Protein AF-A0A0F7ZR79-F1 (afdb_monomer)

Foldseek 3Di:
DFDKDFCQPPDPLVVLVVVCVVVVHDSVQKDKDQDPVQFFKKKFAALAAPVRDGAQDWKWKDQQPPPDDIQIHHPPGPDHGIIMTTRDPSGMDIGPTDMMTMHGDDDD

Sequence (108 aa):
MLSGIDVTRFERPAILSIAASWVGLAIDDVEFHETIEGAFAILIYVTIDREKQDISENGIVMFADDETEPVVTGQHAELHGIWIFAVPEGGVFVDDAHTEFIRVKKRE

Mean predicted aligned error: 4.09 Å

pLDDT: mean 90.84, std 9.17, range [46.25, 97.44]

Structure (mmCIF, N/CA/C/O backbone):
data_AF-A0A0F7ZR79-F1
#
_entry.id   AF-A0A0F7ZR79-F1
#
loop_
_atom_site.group_PDB
_atom_site.id
_atom_site.type_symbol
_atom_site.label_atom_id
_atom_site.label_alt_id
_atom_site.label_comp_id
_atom_site.label_asym_id
_atom_site.label_entity_id
_atom_site.label_seq_id
_atom_site.pdbx_PDB_ins_code
_atom_site.Cartn_x
_atom_site.Cartn_y
_atom_site.Cartn_z
_atom_site.occupancy
_atom_site.B_iso_or_equiv
_atom_site.auth_seq_id
_atom_site.auth_comp_id
_atom_site.auth_asym_id
_atom_site.auth_atom_id
_atom_site.pdbx_PDB_model_num
ATOM 1 N N . MET A 1 1 ? 8.430 -14.926 1.299 1.00 46.25 1 MET A N 1
ATOM 2 C CA . MET A 1 1 ? 8.190 -13.727 2.136 1.00 46.25 1 MET A CA 1
ATOM 3 C C . MET A 1 1 ? 8.012 -12.520 1.232 1.00 46.25 1 MET A C 1
ATOM 5 O O . MET A 1 1 ? 8.967 -12.140 0.563 1.00 46.25 1 MET A O 1
ATOM 9 N N . LEU A 1 2 ? 6.810 -11.939 1.198 1.00 56.50 2 LEU A N 1
ATOM 10 C CA . LEU A 1 2 ? 6.606 -10.592 0.660 1.00 56.50 2 LEU A CA 1
ATOM 11 C C . LEU A 1 2 ? 7.389 -9.613 1.545 1.00 56.50 2 LEU A C 1
ATOM 13 O O . LEU A 1 2 ? 7.098 -9.478 2.731 1.00 56.50 2 LEU A O 1
ATOM 17 N N . SER A 1 3 ? 8.412 -8.960 0.998 1.00 75.19 3 SER A N 1
ATOM 18 C CA . SER A 1 3 ? 9.161 -7.929 1.718 1.00 75.19 3 SER A CA 1
ATOM 19 C C . SER A 1 3 ? 8.454 -6.586 1.545 1.00 75.19 3 SER A C 1
ATOM 21 O O . SER A 1 3 ? 8.767 -5.835 0.619 1.00 75.19 3 SER A O 1
ATOM 23 N N . GLY A 1 4 ? 7.471 -6.310 2.403 1.00 88.69 4 GLY A N 1
ATOM 24 C CA . GLY A 1 4 ? 6.886 -4.975 2.499 1.00 88.69 4 GLY A CA 1
ATOM 25 C C . GLY A 1 4 ? 7.941 -3.933 2.874 1.00 88.69 4 GLY A C 1
ATOM 26 O O . GLY A 1 4 ? 8.936 -4.251 3.530 1.00 88.69 4 GLY A O 1
ATOM 27 N N . ILE A 1 5 ? 7.731 -2.687 2.457 1.00 94.62 5 ILE A N 1
ATOM 28 C CA . ILE A 1 5 ? 8.601 -1.559 2.815 1.00 94.62 5 ILE A CA 1
ATOM 29 C C . ILE A 1 5 ? 7.829 -0.625 3.748 1.00 94.62 5 ILE A C 1
ATOM 31 O O . ILE A 1 5 ? 6.732 -0.186 3.403 1.00 94.62 5 ILE A O 1
ATOM 35 N N . ASP A 1 6 ? 8.411 -0.295 4.903 1.00 95.38 6 ASP A N 1
ATOM 36 C CA . ASP A 1 6 ? 7.893 0.760 5.781 1.00 95.38 6 ASP A CA 1
ATOM 37 C C . ASP A 1 6 ? 8.036 2.119 5.082 1.00 95.38 6 ASP A C 1
ATOM 39 O O . ASP A 1 6 ? 9.144 2.619 4.853 1.00 95.38 6 ASP A O 1
ATOM 43 N N . VAL A 1 7 ? 6.894 2.710 4.740 1.00 96.25 7 VAL A N 1
ATOM 44 C CA . VAL A 1 7 ? 6.783 4.014 4.089 1.00 96.25 7 VAL A CA 1
ATOM 45 C C . VAL A 1 7 ? 6.191 5.092 4.999 1.00 96.25 7 VAL A C 1
ATOM 47 O O . VAL A 1 7 ? 5.878 6.187 4.537 1.00 96.25 7 VAL A O 1
ATOM 50 N N . THR A 1 8 ? 6.108 4.850 6.309 1.00 95.00 8 THR A N 1
ATOM 51 C CA . THR A 1 8 ? 5.483 5.756 7.295 1.00 95.00 8 THR A CA 1
ATOM 52 C C . THR A 1 8 ? 6.024 7.188 7.249 1.00 95.00 8 THR A C 1
ATOM 54 O O . THR A 1 8 ? 5.310 8.150 7.529 1.00 95.00 8 THR A O 1
ATOM 57 N N . ARG A 1 9 ? 7.312 7.348 6.927 1.00 94.38 9 ARG A N 1
ATOM 58 C CA . ARG A 1 9 ? 7.997 8.653 6.896 1.00 94.38 9 ARG A CA 1
ATOM 59 C C . ARG A 1 9 ? 8.029 9.305 5.516 1.00 94.38 9 ARG A C 1
ATOM 61 O O . ARG A 1 9 ? 8.596 10.387 5.382 1.00 94.38 9 ARG A O 1
ATOM 68 N N . PHE A 1 10 ? 7.492 8.643 4.498 1.00 94.88 10 PHE A N 1
ATOM 69 C CA . PHE A 1 10 ? 7.575 9.103 3.123 1.00 94.88 10 PHE A CA 1
ATOM 70 C C . PHE A 1 10 ? 6.338 9.913 2.757 1.00 94.88 10 PHE A C 1
ATOM 72 O O . PHE A 1 10 ? 5.206 9.537 3.045 1.00 94.88 10 PHE A O 1
ATOM 79 N N . GLU A 1 11 ? 6.568 11.020 2.064 1.00 94.69 11 GLU A N 1
ATOM 80 C CA . GLU A 1 11 ? 5.497 11.774 1.427 1.00 94.69 11 GLU A CA 1
ATOM 81 C C . GLU A 1 11 ? 4.941 11.003 0.225 1.00 94.69 11 GLU A C 1
ATOM 83 O O . GLU A 1 11 ? 5.659 10.246 -0.437 1.00 94.69 11 GLU A O 1
ATOM 88 N N . ARG A 1 12 ? 3.672 11.253 -0.115 1.00 94.62 12 ARG A N 1
ATOM 89 C CA . ARG A 1 12 ? 2.959 10.570 -1.210 1.00 94.62 12 ARG A CA 1
ATOM 90 C C . ARG A 1 12 ? 3.756 10.485 -2.527 1.00 94.62 12 ARG A C 1
ATOM 92 O O . ARG A 1 12 ? 3.792 9.396 -3.099 1.00 94.62 12 ARG A O 1
ATOM 99 N N . PRO A 1 13 ? 4.452 11.541 -3.006 1.00 96.50 13 PRO A N 1
ATOM 100 C CA . PRO A 1 13 ? 5.262 11.434 -4.221 1.00 96.50 13 PRO A CA 1
ATOM 101 C C . PRO A 1 13 ? 6.438 10.455 -4.099 1.00 96.50 13 PRO A C 1
ATOM 103 O O . PRO A 1 13 ? 6.770 9.758 -5.053 1.00 96.50 13 PRO A O 1
ATOM 106 N N . ALA A 1 14 ? 7.067 10.366 -2.926 1.00 97.06 14 ALA A N 1
ATOM 107 C CA . ALA A 1 14 ? 8.157 9.424 -2.706 1.00 97.06 14 ALA A CA 1
ATOM 108 C C . ALA A 1 14 ? 7.645 7.975 -2.682 1.00 97.06 14 ALA A C 1
ATOM 110 O O . ALA A 1 14 ? 8.295 7.095 -3.238 1.00 97.06 14 ALA A O 1
ATOM 111 N N . ILE A 1 15 ? 6.450 7.742 -2.130 1.00 97.00 15 ILE A N 1
ATOM 112 C CA . ILE A 1 15 ? 5.787 6.431 -2.171 1.00 97.00 15 ILE A CA 1
ATOM 113 C C . ILE A 1 15 ? 5.467 6.020 -3.616 1.00 97.00 15 ILE A C 1
ATOM 115 O O . ILE A 1 15 ? 5.783 4.901 -4.017 1.00 97.00 15 ILE A O 1
ATOM 119 N N . LEU A 1 16 ? 4.899 6.925 -4.424 1.00 97.38 16 LEU A N 1
ATOM 120 C CA . LEU A 1 16 ? 4.648 6.652 -5.845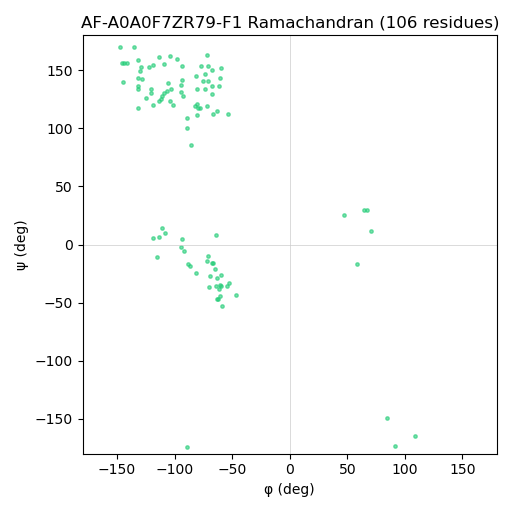 1.00 97.38 16 LEU A CA 1
ATOM 121 C C . LEU A 1 16 ? 5.943 6.383 -6.614 1.00 97.38 16 LEU A C 1
ATOM 123 O O . LEU A 1 16 ? 5.961 5.501 -7.462 1.00 97.38 16 LEU A O 1
ATOM 127 N N . SER A 1 17 ? 7.025 7.099 -6.303 1.00 97.44 17 SER A N 1
ATOM 128 C CA . SER A 1 17 ? 8.345 6.852 -6.894 1.00 97.44 17 SER A CA 1
ATOM 129 C C . SER A 1 17 ? 8.856 5.437 -6.587 1.00 97.44 17 SER A C 1
ATOM 131 O O . SER A 1 17 ? 9.313 4.739 -7.493 1.00 97.44 17 SER A O 1
ATOM 133 N N . ILE A 1 18 ? 8.711 4.974 -5.337 1.00 96.25 18 ILE A N 1
ATOM 134 C CA . ILE A 1 18 ? 9.043 3.595 -4.939 1.00 96.25 18 ILE A CA 1
ATOM 135 C C . ILE A 1 18 ? 8.225 2.598 -5.767 1.00 96.25 18 ILE A C 1
ATOM 137 O O . ILE A 1 18 ? 8.805 1.730 -6.417 1.00 96.25 18 ILE A O 1
ATOM 141 N N . ALA A 1 19 ? 6.901 2.752 -5.803 1.00 96.19 19 ALA A N 1
ATOM 142 C CA . ALA A 1 19 ? 6.015 1.839 -6.522 1.00 96.19 19 ALA A CA 1
ATOM 143 C C . ALA A 1 19 ? 6.292 1.825 -8.036 1.00 96.19 19 ALA A C 1
ATOM 145 O O . ALA A 1 19 ? 6.431 0.762 -8.636 1.00 96.19 19 ALA A O 1
ATOM 146 N N . ALA A 1 20 ? 6.431 2.999 -8.655 1.00 96.69 20 ALA A N 1
ATOM 147 C CA . ALA A 1 20 ? 6.719 3.134 -10.081 1.00 96.69 20 ALA A CA 1
ATOM 148 C C . ALA A 1 20 ? 8.038 2.448 -10.467 1.00 96.69 20 ALA A C 1
ATOM 150 O O . ALA A 1 20 ? 8.125 1.838 -11.535 1.00 96.69 20 ALA A O 1
ATOM 151 N N . SER A 1 21 ? 9.042 2.482 -9.580 1.00 96.25 21 SER A N 1
ATOM 152 C CA . SER A 1 21 ? 10.329 1.819 -9.812 1.00 96.25 21 SER A CA 1
ATOM 153 C C . SER A 1 21 ? 10.219 0.295 -9.937 1.00 96.25 21 SER A C 1
ATOM 155 O O . SER A 1 21 ? 11.000 -0.301 -10.675 1.00 96.25 21 SER A O 1
ATOM 157 N N . TRP A 1 22 ? 9.232 -0.335 -9.289 1.00 94.75 22 TRP A N 1
ATOM 158 C CA . TRP A 1 22 ? 9.015 -1.786 -9.366 1.00 94.75 22 TRP A CA 1
ATOM 159 C C . TRP A 1 22 ? 8.536 -2.244 -10.744 1.00 94.75 22 TRP A C 1
ATOM 161 O O . TRP A 1 22 ? 8.801 -3.373 -11.144 1.00 94.75 22 TRP A O 1
ATOM 171 N N . VAL A 1 23 ? 7.859 -1.358 -11.476 1.00 93.81 23 VAL A N 1
ATOM 172 C CA . VAL A 1 23 ? 7.272 -1.633 -12.797 1.00 93.81 23 VAL A CA 1
ATOM 173 C C . VAL A 1 23 ? 7.940 -0.842 -13.928 1.00 93.81 23 VAL A C 1
ATOM 175 O O . VAL A 1 23 ? 7.491 -0.896 -15.069 1.00 93.81 23 VAL A O 1
ATOM 178 N N . GLY A 1 24 ? 9.023 -0.114 -13.634 1.00 94.88 24 GLY A N 1
ATOM 179 C CA . GLY A 1 24 ? 9.789 0.644 -14.628 1.00 94.88 24 GLY A CA 1
ATOM 180 C C . GLY A 1 24 ? 9.037 1.831 -15.241 1.00 94.88 24 GLY A C 1
ATOM 181 O O . GLY A 1 24 ? 9.290 2.175 -16.395 1.00 94.88 24 GLY A O 1
ATOM 182 N N . LEU A 1 25 ? 8.113 2.445 -14.496 1.00 95.38 25 LEU A N 1
ATOM 183 C CA . LEU A 1 25 ? 7.310 3.587 -14.947 1.00 95.38 25 LEU A CA 1
ATOM 184 C C . LEU A 1 25 ? 7.797 4.911 -14.347 1.00 95.38 25 LEU A C 1
ATOM 186 O O . LEU A 1 25 ? 8.514 4.9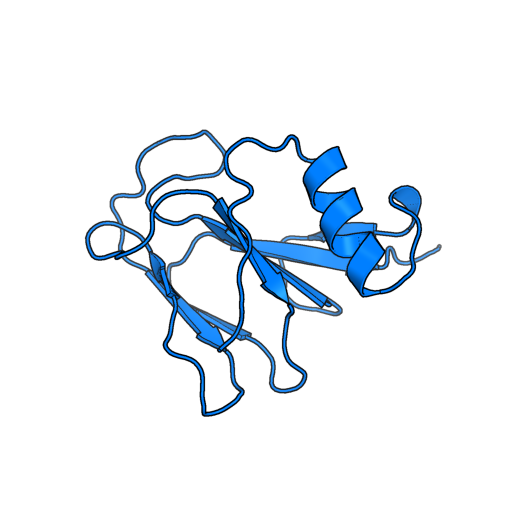35 -13.345 1.00 95.38 25 LEU A O 1
ATOM 190 N N . ALA A 1 26 ? 7.389 6.030 -14.951 1.00 95.31 26 ALA A N 1
ATOM 191 C CA . ALA A 1 26 ? 7.564 7.339 -14.336 1.00 95.31 26 ALA A CA 1
ATOM 192 C C . ALA A 1 26 ? 6.510 7.558 -13.240 1.00 95.31 26 ALA A C 1
ATOM 194 O O . ALA A 1 26 ? 5.401 7.030 -13.308 1.00 95.31 26 ALA A O 1
ATOM 195 N N . ILE A 1 27 ? 6.833 8.402 -12.256 1.00 95.94 27 ILE A N 1
ATOM 196 C CA . ILE A 1 27 ? 5.889 8.795 -11.199 1.00 95.94 27 ILE A CA 1
ATOM 197 C C . ILE A 1 27 ? 4.576 9.355 -11.773 1.00 95.94 27 ILE A C 1
ATOM 199 O O . ILE A 1 27 ? 3.501 9.091 -11.243 1.00 95.94 27 ILE A O 1
ATOM 203 N N . ASP A 1 28 ? 4.656 10.078 -12.893 1.00 95.62 28 ASP A N 1
ATOM 204 C CA . ASP A 1 28 ? 3.503 10.702 -13.541 1.00 95.62 28 ASP A CA 1
ATOM 205 C C . ASP A 1 28 ? 2.577 9.695 -14.232 1.00 95.62 28 ASP A C 1
ATOM 207 O O . ASP A 1 28 ? 1.434 10.047 -14.529 1.00 95.62 28 ASP A O 1
ATOM 211 N N . ASP A 1 29 ? 3.020 8.454 -14.439 1.00 96.69 29 ASP A N 1
ATOM 212 C CA . ASP A 1 29 ? 2.232 7.380 -15.051 1.00 96.69 29 ASP A CA 1
ATOM 213 C C . ASP A 1 29 ? 1.465 6.536 -14.018 1.00 96.69 29 ASP A C 1
ATOM 215 O O . ASP A 1 29 ? 0.671 5.676 -14.402 1.00 96.69 29 ASP A O 1
ATOM 219 N N . VAL A 1 30 ? 1.668 6.769 -12.718 1.00 97.12 30 VAL A N 1
ATOM 220 C CA . VAL A 1 30 ? 1.034 5.996 -11.639 1.00 97.12 30 VAL A CA 1
ATOM 221 C C . VAL A 1 30 ? 0.229 6.886 -10.696 1.00 97.12 30 VAL A C 1
ATOM 223 O O . VAL A 1 30 ? 0.502 8.076 -10.537 1.00 97.12 30 VAL A O 1
ATOM 226 N N . GLU A 1 31 ? -0.795 6.321 -10.069 1.00 97.31 31 GLU A N 1
ATOM 227 C CA . GLU A 1 31 ? -1.677 7.037 -9.146 1.00 97.31 31 GLU A CA 1
ATOM 228 C C . GLU A 1 31 ? -2.117 6.161 -7.978 1.00 97.31 31 GLU A C 1
ATOM 230 O O . GLU A 1 31 ? -2.168 4.935 -8.091 1.00 97.31 31 GLU A O 1
ATOM 235 N N . PHE A 1 32 ? -2.479 6.814 -6.872 1.00 96.75 32 PHE A N 1
ATOM 236 C CA . PHE A 1 32 ? -3.224 6.162 -5.803 1.00 96.75 32 PHE A CA 1
ATOM 237 C C . PHE A 1 32 ? -4.677 5.946 -6.220 1.00 96.75 32 PHE A C 1
ATOM 239 O O . PHE A 1 32 ? -5.266 6.775 -6.913 1.00 96.75 32 PHE A O 1
ATOM 246 N N . HIS A 1 33 ? -5.262 4.855 -5.751 1.00 96.06 33 HIS A N 1
ATOM 247 C CA . HIS A 1 33 ? -6.632 4.468 -6.021 1.00 96.06 33 HIS A CA 1
ATOM 248 C C . HIS A 1 33 ? -7.237 3.761 -4.803 1.00 96.06 33 HIS A C 1
ATOM 250 O O . HIS A 1 33 ? -6.522 3.204 -3.975 1.00 96.06 33 HIS A O 1
ATOM 256 N 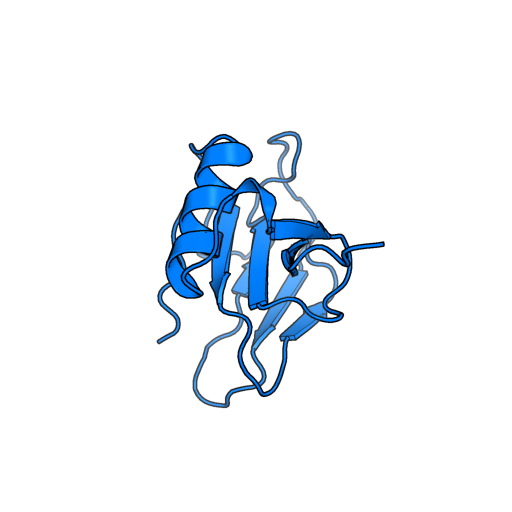N . GLU A 1 34 ? -8.560 3.775 -4.676 1.00 92.19 34 GLU A N 1
ATOM 257 C CA . GLU A 1 34 ? -9.247 3.182 -3.516 1.00 92.19 34 GLU A CA 1
ATOM 258 C C . GLU A 1 34 ? -9.568 1.695 -3.703 1.00 92.19 34 GLU A C 1
ATOM 260 O O . GLU A 1 34 ? -9.805 0.983 -2.735 1.00 92.19 34 GLU A O 1
ATOM 265 N N . THR A 1 35 ? -9.534 1.208 -4.944 1.00 91.12 35 THR A N 1
ATOM 266 C CA . THR A 1 35 ? -9.878 -0.176 -5.298 1.00 91.12 35 THR A CA 1
ATOM 267 C C . THR A 1 35 ? -8.709 -0.916 -5.934 1.00 91.12 35 THR A C 1
ATOM 269 O O . THR A 1 35 ? -7.882 -0.311 -6.617 1.00 91.12 35 THR A O 1
ATOM 272 N N . ILE A 1 36 ? -8.723 -2.244 -5.804 1.00 92.12 36 ILE A N 1
ATOM 273 C CA . ILE A 1 36 ? -7.710 -3.154 -6.358 1.00 92.12 36 ILE A CA 1
ATOM 274 C C . ILE A 1 36 ? -7.691 -3.234 -7.898 1.00 92.12 36 ILE A C 1
ATOM 276 O O . ILE A 1 36 ? -6.725 -3.722 -8.472 1.00 92.12 36 ILE A O 1
ATOM 280 N N . GLU A 1 37 ? -8.733 -2.768 -8.600 1.00 91.12 37 GLU A N 1
ATOM 281 C CA . GLU A 1 37 ? -8.814 -2.849 -10.071 1.00 91.12 37 GLU A CA 1
ATOM 282 C C . GLU A 1 37 ? -7.574 -2.246 -10.765 1.00 91.12 37 GLU A C 1
ATOM 284 O O . GLU A 1 37 ? -7.358 -1.029 -10.755 1.00 91.12 37 GLU A O 1
ATOM 289 N N . GLY A 1 38 ? -6.783 -3.114 -11.406 1.00 90.56 38 GLY A N 1
ATOM 290 C CA . GLY A 1 38 ? -5.560 -2.740 -12.123 1.00 90.56 38 GLY A CA 1
ATOM 291 C C . GLY A 1 38 ? -4.400 -2.308 -11.219 1.00 90.56 38 GLY A C 1
ATOM 292 O O . GLY A 1 38 ? -3.429 -1.737 -11.718 1.00 90.56 38 GLY A O 1
ATOM 293 N N . ALA A 1 39 ? -4.501 -2.536 -9.909 1.00 95.12 39 ALA A N 1
ATOM 294 C CA . ALA A 1 39 ? -3.460 -2.206 -8.952 1.00 95.12 39 ALA A CA 1
ATOM 295 C C . ALA A 1 39 ? -2.299 -3.200 -9.015 1.00 95.12 39 ALA A C 1
ATOM 297 O O . ALA A 1 39 ? -2.501 -4.405 -9.134 1.00 95.12 39 ALA A O 1
ATOM 298 N N . PHE A 1 40 ? -1.082 -2.680 -8.886 1.00 95.12 40 PHE A N 1
ATOM 299 C CA . PHE A 1 40 ? 0.142 -3.481 -8.802 1.00 95.12 40 PHE A CA 1
ATOM 300 C C . PHE A 1 40 ? 0.846 -3.328 -7.445 1.00 95.12 40 PHE A C 1
ATOM 302 O O . PHE A 1 40 ? 1.763 -4.085 -7.132 1.00 95.12 40 PHE A O 1
ATOM 309 N N . ALA A 1 41 ? 0.424 -2.365 -6.623 1.00 96.38 41 ALA A N 1
ATOM 310 C CA . ALA A 1 41 ? 0.887 -2.216 -5.252 1.00 96.38 41 ALA A CA 1
ATOM 311 C C . ALA A 1 41 ? -0.263 -1.806 -4.323 1.00 96.38 41 ALA A C 1
ATOM 313 O O . ALA A 1 41 ? -1.264 -1.234 -4.761 1.00 96.38 41 ALA A O 1
ATOM 314 N N . ILE A 1 42 ? -0.106 -2.106 -3.038 1.00 96.81 42 ILE A N 1
ATOM 315 C CA . ILE A 1 42 ? -1.049 -1.783 -1.968 1.00 96.81 42 ILE A CA 1
ATOM 316 C C . ILE A 1 42 ? -0.293 -1.145 -0.803 1.00 96.81 42 ILE A C 1
ATOM 318 O O . ILE A 1 42 ? 0.759 -1.628 -0.392 1.00 96.81 42 ILE A O 1
ATOM 322 N N . LEU A 1 43 ? -0.830 -0.047 -0.287 1.00 97.00 43 LEU A N 1
ATOM 323 C CA . LEU A 1 43 ? -0.496 0.541 0.998 1.00 97.00 43 LEU A CA 1
ATOM 324 C C . LEU A 1 43 ? -1.456 -0.016 2.041 1.00 97.00 43 LEU A C 1
ATOM 326 O O . LEU A 1 43 ? -2.674 0.082 1.879 1.00 97.00 43 LEU A O 1
ATOM 330 N N . ILE A 1 44 ? -0.897 -0.532 3.125 1.00 96.00 44 ILE A N 1
ATOM 331 C CA . ILE A 1 44 ? -1.631 -1.022 4.283 1.00 96.00 44 ILE A CA 1
ATOM 332 C C . ILE A 1 44 ? -1.314 -0.101 5.456 1.00 96.00 44 ILE A C 1
ATOM 334 O O . ILE A 1 44 ? -0.148 0.106 5.805 1.00 96.00 44 ILE A O 1
ATOM 338 N N . TYR A 1 45 ? -2.366 0.462 6.039 1.00 96.00 45 TYR A N 1
ATOM 339 C CA . TYR A 1 45 ? -2.317 1.333 7.204 1.00 96.00 45 TYR A CA 1
ATOM 340 C C . TYR A 1 45 ? -2.416 0.463 8.457 1.00 96.00 45 TYR A C 1
ATOM 342 O O . TYR A 1 45 ? -3.480 -0.041 8.815 1.00 96.00 45 TYR A O 1
ATOM 350 N N . VAL A 1 46 ? -1.270 0.211 9.083 1.00 95.75 46 VAL A N 1
ATOM 351 C CA . VAL A 1 46 ? -1.143 -0.669 10.240 1.00 95.75 46 VAL A CA 1
ATOM 352 C C . VAL A 1 46 ? -1.059 0.196 11.489 1.00 95.75 46 VAL A C 1
ATOM 354 O O . VAL A 1 46 ? -0.164 1.029 11.587 1.00 95.75 46 VAL A O 1
ATOM 357 N N . THR A 1 47 ? -2.013 0.013 12.407 1.00 95.12 47 THR A N 1
ATOM 358 C CA . THR A 1 47 ? -2.217 0.771 13.664 1.00 95.12 47 THR A CA 1
ATOM 359 C C . THR A 1 47 ? -2.424 2.280 13.534 1.00 95.12 47 THR A C 1
ATOM 361 O O . THR A 1 47 ? -2.910 2.872 14.487 1.00 95.12 47 THR A O 1
ATOM 364 N N . ILE A 1 48 ? -2.088 2.902 12.403 1.00 92.75 48 ILE A N 1
ATOM 365 C CA . ILE A 1 48 ? -2.284 4.328 12.136 1.00 92.75 48 ILE A CA 1
ATOM 366 C C . ILE A 1 48 ? -3.012 4.538 10.816 1.00 92.75 48 ILE A C 1
ATOM 368 O O . ILE A 1 48 ? -2.734 3.826 9.857 1.00 92.75 48 ILE A O 1
ATOM 372 N N . ASP A 1 49 ? -3.902 5.522 10.748 1.00 89.81 49 ASP A N 1
ATOM 373 C CA . ASP A 1 49 ? -4.642 5.872 9.534 1.00 89.81 49 ASP A CA 1
ATOM 374 C C . ASP A 1 49 ? -3.904 6.908 8.654 1.00 89.81 49 ASP A C 1
ATOM 376 O O . ASP A 1 49 ? -2.762 7.310 8.912 1.00 89.81 49 ASP A O 1
ATOM 380 N N . ARG A 1 50 ? -4.576 7.367 7.588 1.00 84.81 50 ARG A N 1
ATOM 381 C CA . ARG A 1 50 ? -4.075 8.413 6.671 1.00 84.81 50 ARG A CA 1
ATOM 382 C C . ARG A 1 50 ? -3.784 9.751 7.359 1.00 84.81 50 ARG A C 1
ATOM 384 O O . ARG A 1 50 ? -2.950 10.512 6.867 1.00 84.81 50 ARG A O 1
ATOM 391 N N . GLU A 1 51 ? -4.456 10.047 8.465 1.00 88.88 51 GLU A N 1
ATOM 392 C CA . GLU A 1 51 ? -4.298 11.271 9.255 1.00 88.88 51 GLU A CA 1
ATOM 393 C C . GLU A 1 51 ? -3.297 11.103 10.411 1.00 88.88 51 GLU A C 1
ATOM 395 O O . GLU A 1 51 ? -3.069 12.046 11.172 1.00 88.88 51 GLU A O 1
ATOM 400 N N . LYS A 1 52 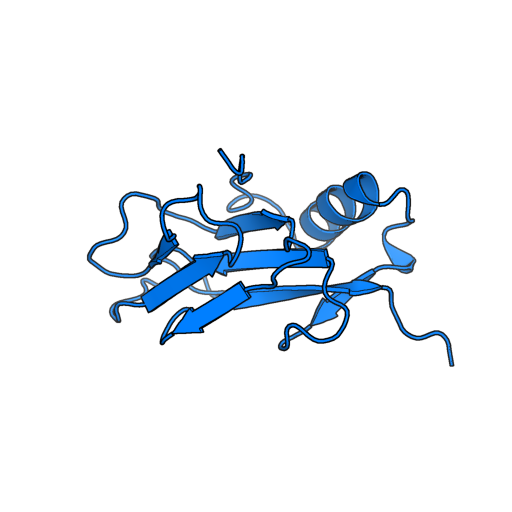? -2.635 9.939 10.499 1.00 83.56 52 LYS A N 1
ATOM 401 C CA . LYS A 1 52 ? -1.716 9.545 11.580 1.00 83.56 52 LYS A CA 1
ATOM 402 C C . LYS A 1 52 ? -2.411 9.420 12.940 1.00 83.56 52 LYS A C 1
ATOM 404 O O . LYS A 1 52 ? -1.774 9.650 13.969 1.00 83.56 52 LYS A O 1
ATOM 409 N N . GLN A 1 53 ? -3.694 9.075 12.943 1.00 90.19 53 GLN A N 1
ATOM 410 C CA . GLN A 1 53 ? -4.452 8.738 14.145 1.00 90.19 53 GLN A CA 1
ATOM 411 C C . GLN A 1 53 ? -4.435 7.229 14.383 1.00 90.19 53 GLN A C 1
ATOM 413 O O . GLN A 1 53 ? -4.298 6.456 13.437 1.00 90.19 53 GLN A O 1
ATOM 418 N N . ASP A 1 54 ? -4.592 6.811 15.638 1.00 91.00 54 ASP A N 1
ATOM 419 C CA . ASP A 1 54 ? -4.595 5.394 15.997 1.00 91.00 54 ASP A CA 1
ATOM 420 C C . ASP A 1 54 ? -5.834 4.676 15.441 1.00 91.00 54 ASP A C 1
ATOM 422 O O . ASP A 1 54 ? -6.978 5.073 15.679 1.00 91.00 54 ASP A O 1
ATOM 426 N N . ILE A 1 55 ? -5.607 3.558 14.757 1.00 90.62 55 ILE A N 1
ATOM 427 C CA . ILE A 1 55 ? -6.656 2.638 14.326 1.00 90.62 55 ILE A CA 1
ATOM 428 C C . ILE A 1 55 ? -7.023 1.749 15.514 1.00 90.62 55 ILE A C 1
ATOM 430 O O . ILE A 1 55 ? -6.248 0.896 15.950 1.00 90.62 55 ILE A O 1
ATOM 434 N N . SER A 1 56 ? -8.236 1.943 16.026 1.00 85.12 56 SER A N 1
ATOM 435 C CA . SER A 1 56 ? -8.772 1.149 17.138 1.00 85.12 56 SER A CA 1
ATOM 436 C C . SER A 1 56 ? -9.463 -0.147 16.704 1.00 85.12 56 SER A C 1
ATOM 438 O O . SER A 1 56 ? -9.629 -1.039 17.535 1.00 85.12 56 SER A O 1
ATOM 440 N N . GLU A 1 57 ? -9.847 -0.260 15.432 1.00 88.31 57 GLU A N 1
ATOM 441 C CA . GLU A 1 57 ? -10.542 -1.419 14.866 1.00 88.31 57 GLU A CA 1
ATOM 442 C C . GLU A 1 57 ? -9.540 -2.406 14.257 1.00 88.31 57 GLU A C 1
ATOM 444 O O . GLU A 1 57 ? -8.521 -2.012 13.692 1.00 88.31 57 GLU A O 1
ATOM 449 N N . ASN A 1 58 ? -9.795 -3.704 14.413 1.00 91.56 58 ASN A N 1
ATOM 450 C CA . ASN A 1 58 ? -8.939 -4.725 13.818 1.00 91.56 58 ASN A CA 1
ATOM 451 C C . ASN A 1 58 ? -9.313 -4.924 12.351 1.00 91.56 58 ASN A C 1
ATOM 453 O O . ASN A 1 58 ? -10.491 -4.902 12.014 1.00 91.56 58 ASN A O 1
ATOM 457 N N . GLY A 1 59 ? -8.309 -5.203 11.529 1.00 94.75 59 GLY A N 1
ATOM 458 C CA . GLY A 1 59 ? -8.492 -5.560 10.128 1.00 94.75 59 GLY A CA 1
ATOM 459 C C . GLY A 1 59 ? -7.423 -6.540 9.677 1.00 94.75 59 GLY A C 1
ATOM 460 O O . GLY A 1 59 ? -6.456 -6.814 10.398 1.00 94.75 59 GLY A O 1
ATOM 461 N N . ILE A 1 60 ? -7.601 -7.101 8.490 1.00 94.94 60 ILE A N 1
ATOM 462 C CA . ILE A 1 60 ? -6.685 -8.080 7.925 1.00 94.94 60 ILE A CA 1
ATOM 463 C C . ILE A 1 60 ? -6.577 -7.917 6.411 1.00 94.94 60 ILE A C 1
ATOM 465 O O . ILE A 1 60 ? -7.557 -7.687 5.701 1.00 94.94 60 ILE A O 1
ATOM 469 N N . VAL A 1 61 ? -5.354 -8.060 5.909 1.00 94.19 61 VAL A N 1
ATOM 470 C CA . VAL A 1 61 ? -5.061 -8.125 4.479 1.00 94.19 61 VAL A CA 1
ATOM 471 C C . VAL A 1 61 ? -4.421 -9.470 4.171 1.00 94.19 61 VAL A C 1
ATOM 473 O O . VAL A 1 61 ? -3.366 -9.806 4.710 1.00 94.19 61 VAL A O 1
ATOM 476 N N . MET A 1 62 ? -5.063 -10.238 3.296 1.00 93.38 62 MET A N 1
ATOM 477 C CA . MET A 1 62 ? -4.590 -11.541 2.838 1.00 93.38 62 MET A CA 1
ATOM 478 C C . MET A 1 62 ? -4.141 -11.444 1.383 1.00 93.38 62 MET A C 1
ATOM 480 O O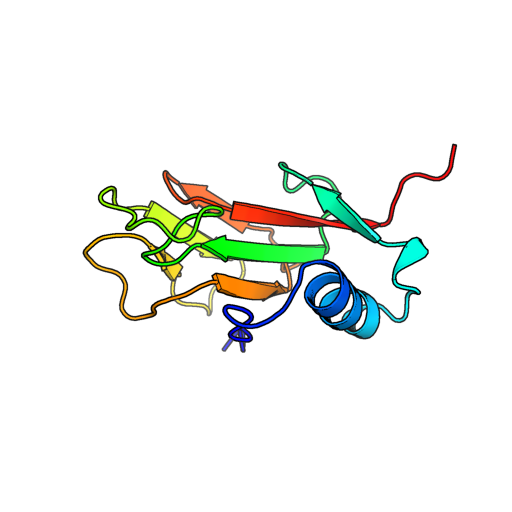 . MET A 1 62 ? -4.875 -10.964 0.520 1.00 93.38 62 MET A O 1
ATOM 484 N N . PHE A 1 63 ? -2.947 -11.943 1.102 1.00 91.00 63 PHE A N 1
ATOM 485 C CA . PHE A 1 63 ? -2.426 -12.081 -0.251 1.00 91.00 63 PHE A CA 1
ATOM 486 C C . PHE A 1 63 ? -2.740 -13.498 -0.734 1.00 91.00 63 PHE A C 1
ATOM 488 O O . PHE A 1 63 ? -2.528 -14.453 0.006 1.00 91.00 63 PHE A O 1
ATOM 495 N N . ALA A 1 64 ? -3.294 -13.637 -1.938 1.00 85.62 64 ALA A N 1
ATOM 496 C CA . ALA A 1 64 ? -3.825 -14.917 -2.415 1.00 85.62 64 ALA A CA 1
ATOM 497 C C . ALA A 1 64 ? -2.752 -15.975 -2.738 1.00 85.62 64 ALA A C 1
ATOM 499 O O . ALA A 1 64 ? -3.093 -17.132 -2.976 1.00 85.62 64 ALA A O 1
ATOM 500 N N . ASP A 1 65 ? -1.475 -15.595 -2.750 1.00 77.31 65 ASP A N 1
ATOM 501 C CA . ASP A 1 65 ? -0.380 -16.535 -2.946 1.00 77.31 65 ASP A CA 1
ATOM 502 C C . ASP A 1 65 ? -0.076 -17.251 -1.615 1.00 77.31 65 ASP A C 1
ATOM 504 O O . ASP A 1 65 ? 0.253 -16.627 -0.604 1.00 77.31 65 ASP A O 1
ATOM 508 N N . ASP A 1 66 ? -0.187 -18.582 -1.638 1.00 58.06 66 ASP A N 1
ATOM 509 C CA . ASP A 1 66 ? -0.359 -19.507 -0.498 1.00 58.06 66 ASP A CA 1
ATOM 510 C C . ASP A 1 66 ? 0.797 -19.578 0.535 1.00 58.06 66 ASP A C 1
ATOM 512 O O . ASP A 1 66 ? 0.790 -20.420 1.432 1.00 58.06 66 ASP A O 1
ATOM 516 N N . GLU A 1 67 ? 1.804 -18.708 0.453 1.00 68.56 67 GLU A N 1
ATOM 517 C CA . GLU A 1 67 ? 2.986 -18.740 1.333 1.00 68.56 67 GLU A CA 1
ATOM 518 C C . GLU A 1 67 ? 3.175 -17.479 2.189 1.00 68.56 67 GLU A C 1
ATOM 520 O O . GLU A 1 67 ? 4.202 -17.333 2.862 1.00 68.56 67 GLU A O 1
ATOM 525 N N . THR A 1 68 ? 2.229 -16.540 2.168 1.00 70.31 68 THR A N 1
ATOM 526 C CA . THR A 1 68 ? 2.361 -15.287 2.923 1.00 70.31 68 THR A CA 1
ATOM 527 C C . THR A 1 68 ? 1.371 -15.195 4.065 1.00 70.31 68 THR A C 1
ATOM 529 O O . THR A 1 68 ? 0.164 -15.306 3.871 1.00 70.31 68 THR A O 1
ATOM 532 N N . GLU A 1 69 ? 1.905 -14.964 5.265 1.00 84.50 69 GLU A N 1
ATOM 533 C CA . GLU A 1 69 ? 1.088 -14.641 6.426 1.00 84.50 69 GLU A CA 1
ATOM 534 C C . GLU A 1 69 ? 0.296 -13.351 6.173 1.00 84.50 69 GLU A C 1
ATOM 536 O O . GLU A 1 69 ? 0.793 -12.427 5.515 1.00 84.50 69 GLU A O 1
ATOM 541 N N . PRO A 1 70 ? -0.946 -13.286 6.668 1.00 89.75 70 PRO A N 1
ATOM 542 C CA . PRO A 1 70 ? -1.764 -12.102 6.517 1.00 89.75 70 PRO A CA 1
ATOM 543 C C . PRO A 1 70 ? -1.199 -10.925 7.313 1.00 89.75 70 PRO A C 1
ATOM 545 O O . PRO A 1 70 ? -0.623 -11.092 8.388 1.00 89.75 70 PRO A O 1
ATOM 548 N N . VAL A 1 71 ? -1.435 -9.713 6.820 1.00 92.44 71 VAL A N 1
ATOM 549 C CA . VAL A 1 71 ? -1.099 -8.487 7.548 1.00 92.44 71 VAL A CA 1
ATOM 550 C C . VAL A 1 71 ? -2.288 -8.104 8.416 1.00 92.44 71 VAL A C 1
ATOM 552 O O . VAL A 1 71 ? -3.321 -7.677 7.905 1.00 92.44 71 VAL A O 1
ATOM 555 N N . VAL A 1 72 ? -2.138 -8.259 9.730 1.00 94.12 72 VAL A N 1
ATOM 556 C CA . VAL A 1 72 ? -3.118 -7.799 10.723 1.00 94.12 72 VAL A CA 1
ATOM 557 C C . VAL A 1 72 ? -2.924 -6.302 10.971 1.00 94.12 72 VAL A C 1
ATOM 559 O O . VAL A 1 72 ? -1.798 -5.844 11.163 1.00 94.12 72 VAL A O 1
ATOM 562 N N . THR A 1 73 ? -4.018 -5.543 10.985 1.00 94.56 73 THR A N 1
ATOM 563 C CA . THR A 1 73 ? -4.070 -4.109 11.303 1.00 94.56 73 THR A CA 1
ATOM 564 C C . THR A 1 73 ? -4.831 -3.868 12.610 1.00 94.56 73 THR A C 1
ATOM 566 O O . THR A 1 73 ? -5.588 -4.722 13.067 1.00 94.56 73 THR A O 1
ATOM 569 N N . GLY A 1 74 ? -4.642 -2.695 13.222 1.00 92.50 74 GLY A N 1
ATOM 570 C CA . GLY A 1 74 ? -5.332 -2.317 14.461 1.00 92.50 74 GLY A CA 1
ATOM 571 C C . GLY A 1 74 ? -4.651 -2.826 15.733 1.00 92.50 74 GLY A C 1
ATOM 572 O O . GLY A 1 74 ? -3.431 -2.962 15.787 1.00 92.50 74 GLY A O 1
ATOM 573 N N . GLN A 1 75 ? -5.432 -3.107 16.778 1.00 87.44 75 GLN A N 1
ATOM 574 C CA . GLN A 1 75 ? -4.931 -3.361 18.142 1.00 87.44 75 GLN A CA 1
ATOM 575 C C . GLN A 1 75 ? -4.070 -4.625 18.287 1.00 87.44 75 GLN A C 1
ATOM 577 O O . GLN A 1 75 ? -3.324 -4.747 19.260 1.00 87.44 75 GLN A O 1
ATOM 582 N N . HIS A 1 76 ? -4.184 -5.575 17.358 1.00 86.56 76 HIS A N 1
ATOM 583 C CA . HIS A 1 76 ? -3.440 -6.841 17.378 1.00 86.56 76 HIS A CA 1
ATOM 584 C C . HIS A 1 76 ? -2.345 -6.929 16.313 1.00 86.56 76 HIS A C 1
ATOM 586 O O . HIS A 1 76 ? -1.789 -8.004 16.099 1.00 86.56 76 HIS A O 1
ATOM 592 N N . ALA A 1 77 ? -2.039 -5.822 15.637 1.00 90.19 77 ALA A N 1
ATOM 593 C CA . ALA A 1 77 ? -0.988 -5.801 14.637 1.00 90.19 77 ALA A CA 1
ATOM 594 C C . ALA A 1 77 ? 0.403 -5.991 15.266 1.00 90.19 77 ALA A C 1
ATOM 596 O O . ALA A 1 77 ? 0.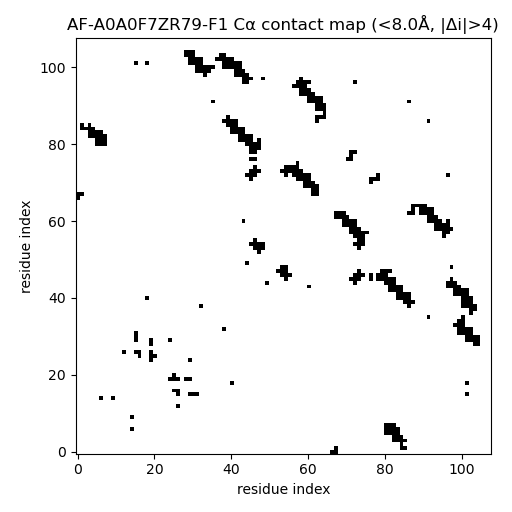738 -5.370 16.274 1.00 90.19 77 ALA A O 1
ATOM 597 N N . GLU A 1 78 ? 1.236 -6.819 14.634 1.00 87.31 78 GLU A N 1
ATOM 598 C CA . GLU A 1 78 ? 2.651 -6.973 15.005 1.00 87.31 78 GLU A CA 1
ATOM 599 C C . GLU A 1 78 ? 3.535 -5.868 14.409 1.00 87.31 78 GLU A C 1
ATOM 601 O O . GLU A 1 78 ? 4.604 -5.551 14.934 1.00 87.31 78 GLU A O 1
ATOM 606 N N . LEU A 1 79 ? 3.079 -5.279 13.301 1.00 87.88 79 LEU A N 1
ATOM 607 C CA . LEU A 1 79 ? 3.711 -4.144 12.642 1.00 87.88 79 LEU A CA 1
ATOM 608 C C . LEU A 1 79 ? 3.012 -2.845 13.056 1.00 87.88 79 LEU A C 1
ATOM 610 O O . LEU A 1 79 ? 1.863 -2.842 13.483 1.00 87.88 79 LEU A O 1
ATOM 614 N N . HIS A 1 80 ? 3.710 -1.727 12.892 1.00 92.44 80 HIS A N 1
ATOM 615 C CA . HIS A 1 80 ? 3.166 -0.386 13.089 1.00 92.44 80 HIS A CA 1
ATOM 616 C C . HIS A 1 80 ? 3.556 0.471 11.886 1.00 92.44 80 HIS A C 1
ATOM 618 O O . HIS A 1 80 ? 4.677 0.347 11.383 1.00 92.44 80 HIS A O 1
ATOM 624 N N . GLY A 1 81 ? 2.672 1.365 11.448 1.00 94.81 81 GLY A N 1
ATOM 625 C CA . GLY A 1 81 ? 2.965 2.333 10.396 1.00 94.81 81 GLY A CA 1
ATOM 626 C C . GLY A 1 81 ? 2.265 2.058 9.068 1.00 94.81 81 GLY A C 1
ATOM 627 O O . GLY A 1 81 ? 1.325 1.278 8.977 1.00 94.81 81 GLY A O 1
ATOM 628 N N . ILE A 1 82 ? 2.740 2.709 8.011 1.00 95.75 82 ILE A N 1
ATOM 629 C CA . ILE A 1 82 ? 2.216 2.550 6.652 1.00 95.75 82 ILE A CA 1
ATOM 630 C C . ILE A 1 82 ? 3.196 1.685 5.875 1.00 95.75 82 ILE A C 1
ATOM 632 O O . ILE A 1 82 ? 4.370 2.034 5.753 1.00 95.75 82 ILE A O 1
ATOM 636 N N . TRP A 1 83 ? 2.715 0.577 5.327 1.00 95.94 83 TRP A N 1
ATOM 637 C CA . TRP A 1 83 ? 3.545 -0.404 4.636 1.00 95.94 83 TRP A CA 1
ATOM 638 C C . TRP A 1 83 ? 3.092 -0.568 3.194 1.00 95.94 83 TRP A C 1
ATOM 640 O O . TRP A 1 83 ? 1.899 -0.706 2.939 1.00 95.94 83 TRP A O 1
ATOM 650 N N . ILE A 1 84 ? 4.033 -0.571 2.250 1.00 96.19 84 ILE A N 1
ATOM 651 C CA . ILE A 1 84 ? 3.747 -0.837 0.836 1.00 96.19 84 ILE A CA 1
ATOM 652 C C . ILE A 1 84 ? 4.170 -2.256 0.451 1.00 96.19 84 ILE A C 1
ATOM 654 O O . ILE A 1 84 ? 5.283 -2.686 0.760 1.00 96.19 84 ILE A O 1
ATOM 658 N N . PHE A 1 85 ? 3.294 -2.957 -0.265 1.00 94.56 85 PHE A N 1
ATOM 659 C CA . PHE A 1 85 ? 3.503 -4.308 -0.784 1.00 94.56 85 PHE A CA 1
ATOM 660 C C . PHE A 1 85 ? 3.183 -4.366 -2.279 1.00 94.56 85 PHE A C 1
ATOM 662 O O . PHE A 1 85 ? 2.352 -3.600 -2.772 1.00 94.56 85 PHE A O 1
ATOM 669 N N . ALA A 1 86 ? 3.815 -5.295 -2.996 1.00 93.25 86 ALA A N 1
ATOM 670 C CA . ALA A 1 86 ? 3.385 -5.659 -4.342 1.00 93.25 86 ALA A CA 1
ATOM 671 C C . ALA A 1 86 ? 2.064 -6.444 -4.272 1.00 93.25 86 ALA A C 1
ATOM 673 O O . ALA A 1 86 ? 1.880 -7.271 -3.378 1.00 93.25 86 ALA A O 1
ATOM 674 N N . VAL A 1 87 ? 1.155 -6.190 -5.212 1.00 92.56 87 VAL A N 1
ATOM 675 C CA . VAL A 1 87 ? -0.069 -6.985 -5.378 1.00 92.56 87 VAL A CA 1
ATOM 676 C C . VAL A 1 87 ? 0.288 -8.233 -6.198 1.00 92.56 87 VAL A C 1
ATOM 678 O O . VAL A 1 87 ? 0.759 -8.077 -7.326 1.00 92.56 87 VAL A O 1
ATOM 681 N N . PRO A 1 88 ? 0.106 -9.453 -5.664 1.00 89.31 88 PRO A N 1
ATOM 682 C CA . PRO A 1 88 ? 0.378 -10.686 -6.396 1.00 89.31 88 PRO A CA 1
ATOM 683 C C . PRO A 1 88 ? -0.657 -10.937 -7.497 1.00 89.31 88 PRO A C 1
ATOM 685 O O . PRO A 1 88 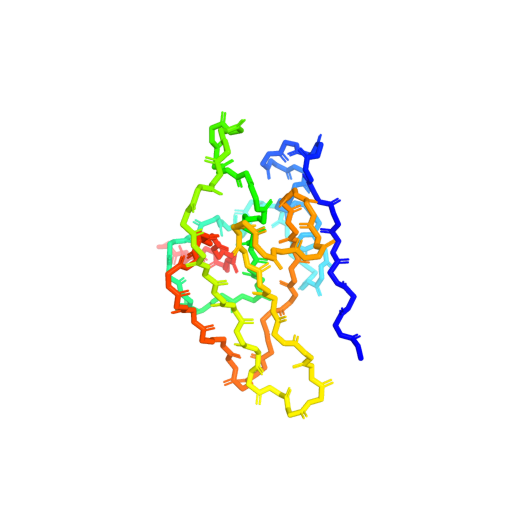? -1.764 -10.396 -7.460 1.00 89.31 88 PRO A O 1
ATOM 688 N N . GLU A 1 89 ? -0.327 -11.819 -8.445 1.00 85.44 89 GLU A N 1
ATOM 689 C CA . GLU A 1 89 ? -1.237 -12.205 -9.536 1.00 85.44 89 GLU A CA 1
ATOM 690 C C . GLU A 1 89 ? -2.534 -12.842 -9.018 1.00 85.44 89 GLU A C 1
ATOM 692 O O . GLU A 1 89 ? -3.600 -12.602 -9.588 1.00 85.44 89 GLU A O 1
ATOM 697 N N . GLY A 1 90 ? -2.468 -13.598 -7.914 1.00 85.94 90 GLY A N 1
ATOM 698 C CA . GLY A 1 90 ? -3.648 -14.166 -7.259 1.00 85.94 90 GLY A CA 1
ATOM 699 C C . GLY A 1 90 ? -4.579 -13.118 -6.631 1.00 85.94 90 GLY A C 1
ATOM 700 O O . GLY A 1 90 ? -5.735 -13.422 -6.332 1.00 85.94 90 GLY A O 1
ATOM 701 N N . GLY A 1 91 ? -4.105 -11.882 -6.452 1.00 89.62 91 GLY A N 1
ATOM 702 C CA . GLY A 1 91 ? -4.858 -10.773 -5.879 1.00 89.62 91 GLY A CA 1
ATOM 703 C C . GLY A 1 91 ? -4.726 -10.624 -4.362 1.00 89.62 91 GLY A C 1
ATOM 704 O O . GLY A 1 91 ? -3.921 -11.273 -3.692 1.00 89.62 91 GLY A O 1
ATOM 705 N N . VAL A 1 92 ? -5.523 -9.704 -3.819 1.00 92.94 92 VAL A N 1
ATOM 706 C CA . VAL A 1 92 ? -5.537 -9.343 -2.397 1.00 92.94 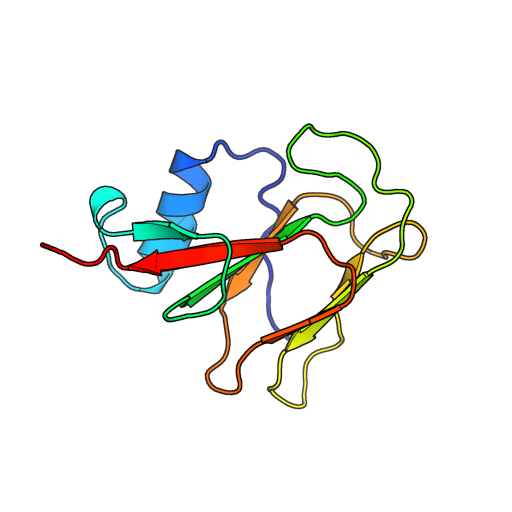92 VAL A CA 1
ATOM 707 C C . VAL A 1 92 ? -6.975 -9.326 -1.899 1.00 92.94 92 VAL A C 1
ATOM 709 O O . VAL A 1 92 ? -7.864 -8.794 -2.565 1.00 92.94 92 VAL A O 1
ATOM 712 N N . PHE A 1 93 ? -7.185 -9.886 -0.715 1.00 93.44 93 PHE A N 1
ATOM 713 C CA . PHE A 1 93 ? -8.421 -9.789 0.045 1.00 93.44 93 PHE A CA 1
ATOM 714 C C . PHE A 1 93 ? -8.206 -8.848 1.234 1.00 93.44 93 PHE A C 1
ATOM 716 O O . PHE A 1 93 ? -7.206 -8.958 1.943 1.00 93.44 93 PHE A O 1
ATOM 723 N N . VAL A 1 94 ? -9.129 -7.907 1.427 1.00 94.69 94 VAL A N 1
ATOM 724 C CA . VAL A 1 94 ? -9.079 -6.883 2.480 1.00 94.69 94 VAL A CA 1
ATOM 725 C C . VAL A 1 94 ? -10.368 -6.977 3.284 1.00 94.69 94 VAL A C 1
ATOM 727 O O . VAL A 1 94 ? -11.449 -6.908 2.699 1.00 94.69 94 VAL A O 1
ATOM 730 N N . ASP A 1 95 ? -10.241 -7.117 4.599 1.00 95.12 95 ASP A N 1
ATOM 731 C CA . ASP A 1 95 ? -11.357 -7.191 5.543 1.00 95.12 95 ASP A CA 1
ATOM 732 C C . ASP A 1 95 ? -11.101 -6.228 6.706 1.00 95.12 95 ASP A C 1
ATOM 734 O O . ASP A 1 95 ? -10.075 -6.330 7.379 1.00 95.12 95 ASP A O 1
ATOM 738 N N . ASP A 1 96 ? -11.977 -5.231 6.857 1.00 93.38 96 ASP A N 1
ATOM 739 C CA . ASP A 1 96 ? -11.922 -4.158 7.868 1.00 93.38 96 ASP A CA 1
ATOM 740 C C . ASP A 1 96 ? -10.549 -3.465 8.046 1.00 93.38 96 ASP A C 1
ATOM 742 O O . ASP A 1 96 ? -10.236 -2.882 9.083 1.00 93.38 96 ASP A O 1
ATOM 746 N N . ALA A 1 97 ? -9.708 -3.484 7.007 1.00 94.06 97 ALA A N 1
ATOM 747 C CA . ALA A 1 97 ? -8.398 -2.842 6.991 1.00 94.06 97 ALA A CA 1
ATOM 748 C C . ALA A 1 97 ? -8.407 -1.573 6.131 1.00 94.06 97 ALA A C 1
ATOM 750 O O . ALA A 1 97 ? -8.953 -1.532 5.024 1.00 94.06 97 ALA A O 1
ATOM 751 N N . HIS A 1 98 ? -7.736 -0.525 6.613 1.00 94.88 98 HIS A N 1
ATOM 752 C CA . HIS A 1 98 ? -7.554 0.695 5.834 1.00 94.88 98 HIS A CA 1
ATOM 753 C C . HIS A 1 98 ? -6.425 0.495 4.821 1.00 94.88 98 HIS A C 1
ATOM 755 O O . HIS A 1 98 ? -5.269 0.265 5.178 1.00 94.88 98 HIS A O 1
ATOM 761 N N . THR A 1 99 ? -6.761 0.590 3.535 1.00 95.31 99 THR A N 1
ATOM 762 C CA . THR A 1 99 ? -5.798 0.422 2.443 1.00 95.31 99 THR A CA 1
ATOM 763 C C . THR A 1 99 ? -5.888 1.541 1.404 1.00 95.31 99 THR A C 1
ATOM 765 O O . THR A 1 99 ? -6.896 2.243 1.269 1.00 95.31 99 THR A O 1
ATOM 768 N N . GLU A 1 100 ? -4.812 1.712 0.646 1.00 96.75 100 GLU A N 1
ATOM 769 C CA . GLU A 1 100 ? -4.799 2.410 -0.643 1.00 96.75 100 GLU A CA 1
ATOM 770 C C . GLU A 1 100 ? -4.102 1.527 -1.664 1.00 96.75 100 GLU A C 1
ATOM 772 O O . GLU A 1 100 ? -3.185 0.791 -1.333 1.00 96.75 100 GLU A O 1
ATOM 777 N N . PHE A 1 101 ? -4.494 1.619 -2.920 1.00 97.25 101 PHE A N 1
ATOM 778 C CA . PHE A 1 101 ? -3.874 0.882 -4.009 1.00 97.25 101 PHE A CA 1
ATOM 779 C C . PHE A 1 101 ? -3.084 1.835 -4.896 1.00 97.25 101 PHE A C 1
ATOM 781 O O . PHE A 1 101 ? -3.378 3.027 -4.948 1.00 97.25 101 PHE A O 1
ATOM 788 N N . ILE A 1 102 ? -2.085 1.325 -5.608 1.00 97.38 102 ILE A N 1
ATOM 789 C CA . ILE A 1 102 ? -1.375 2.066 -6.650 1.00 97.38 102 ILE A CA 1
ATOM 790 C C . ILE A 1 102 ? -1.540 1.317 -7.964 1.00 97.38 102 ILE A C 1
ATOM 792 O O . ILE A 1 102 ? -1.308 0.106 -8.042 1.00 97.38 102 ILE A O 1
ATOM 796 N N . ARG A 1 103 ? -1.929 2.057 -9.001 1.00 96.88 103 ARG A N 1
ATOM 797 C CA . ARG A 1 103 ? -2.136 1.544 -10.357 1.00 96.88 103 ARG A CA 1
ATOM 798 C C . ARG A 1 103 ? -1.529 2.463 -11.408 1.00 96.88 103 ARG A C 1
ATOM 800 O O . ARG A 1 1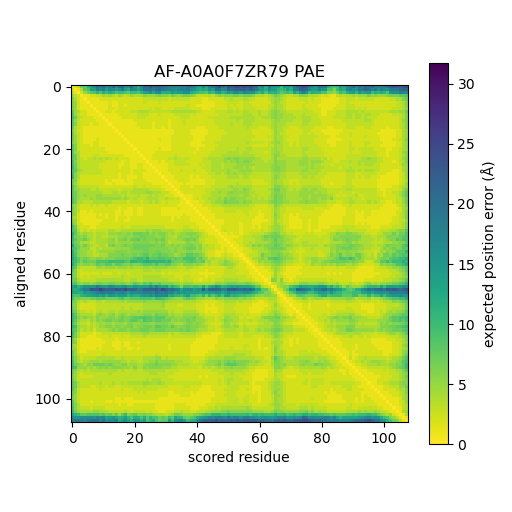03 ? -1.147 3.596 -11.117 1.00 96.88 103 ARG A O 1
ATOM 807 N N . VAL A 1 104 ? -1.480 1.976 -12.645 1.00 96.38 104 VAL A N 1
ATOM 808 C CA . VAL A 1 104 ? -1.149 2.791 -13.821 1.00 96.38 104 VAL A CA 1
ATOM 809 C C . VAL A 1 104 ? -2.341 3.688 -14.160 1.00 96.38 104 VAL A C 1
ATOM 811 O O . VAL A 1 104 ? -3.481 3.217 -14.199 1.00 96.38 104 VAL A O 1
ATOM 814 N N . LYS A 1 105 ? -2.091 4.973 -14.423 1.00 94.56 105 LYS A N 1
ATOM 815 C CA . LYS A 1 105 ? -3.132 5.914 -14.854 1.00 94.56 105 LYS A CA 1
ATOM 816 C C . LYS A 1 105 ? -3.737 5.464 -16.181 1.00 94.56 105 LYS A C 1
ATOM 818 O O . LYS A 1 105 ? -3.017 5.125 -17.124 1.00 94.56 105 LYS A O 1
ATOM 823 N N . LYS A 1 106 ? -5.064 5.527 -16.296 1.00 85.88 106 LYS A N 1
ATOM 824 C CA . LYS A 1 106 ? -5.737 5.397 -17.596 1.00 85.88 106 LYS A CA 1
ATOM 825 C C . LYS A 1 106 ? -5.451 6.685 -18.384 1.00 85.88 106 LYS A C 1
ATOM 827 O O . LYS A 1 106 ? -5.770 7.770 -17.911 1.00 85.88 106 LYS A O 1
ATOM 832 N N . ARG A 1 107 ? -4.791 6.579 -19.543 1.00 72.19 107 ARG A N 1
ATOM 833 C CA . ARG A 1 107 ? -4.631 7.714 -20.467 1.00 72.19 107 ARG A CA 1
ATOM 834 C C . ARG A 1 107 ? -5.946 7.877 -21.229 1.00 72.19 107 ARG A C 1
ATOM 836 O O . ARG A 1 107 ? -6.358 6.932 -21.898 1.00 72.19 107 ARG A O 1
ATOM 843 N N . GLU A 1 108 ? -6.602 9.022 -21.059 1.00 54.88 108 GLU A N 1
ATOM 844 C CA . GLU A 1 108 ? -7.751 9.444 -21.879 1.00 54.88 108 GLU A CA 1
ATOM 845 C C . GLU A 1 108 ? -7.312 9.900 -23.277 1.00 54.88 108 GLU A C 1
ATOM 847 O O . GLU A 1 108 ? -6.192 10.455 -23.401 1.00 54.88 108 GLU A O 1
#

Organism: NCBI:txid1043627

Secondary structure (DSSP, 8-state):
----EE-TT--HHHHHHHHHHHHT--GGGEEEESS-TTEEEEEEEESB-TTS-B--S-EEEEESSTT---EEESTT-SS-EEEEEEPPTT-EEEES--EEEEEEPPP-

Nearest PDB structures (foldseek):
  5bug-assembly2_B  TM=2.609E-01  e=4.572E+00  Homo sapiens
  4zzz-assembly1_B  TM=2.783E-01  e=3.830E+00  Homo sapiens
  7juk-assembly1_A  TM=2.149E-01  e=5.791E+00  Homo sapiens
  4jx0-assembly1_A  TM=2.301E-01  e=9.856E+00  Bacteroides fragilis NCTC 9343

Solvent-accessible surface area (backbone atoms only — not comparable to full-atom values): 6158 Å² total; per-residue (Å²): 122,84,82,59,44,84,43,64,90,53,54,71,69,57,51,42,42,56,57,22,58,78,74,76,49,54,52,89,48,44,40,80,37,86,53,69,83,74,33,51,29,35,38,40,36,16,32,27,48,98,85,69,44,78,37,78,58,62,19,34,38,38,53,58,54,94,77,47,82,61,50,47,17,14,79,78,29,91,58,77,38,31,31,40,37,75,49,54,95,73,32,76,49,76,45,77,47,58,64,39,18,31,26,67,58,84,82,129

Radius of gyration: 13.31 Å; Cα contacts (8 Å, |Δi|>4): 228; chains: 1; bounding box: 22×31×40 Å